Protein AF-A0A1G8Q445-F1 (afdb_monomer)

Structure (mmCIF, N/CA/C/O backbone):
data_AF-A0A1G8Q445-F1
#
_entry.id   AF-A0A1G8Q445-F1
#
loop_
_atom_site.group_PDB
_atom_site.id
_atom_site.type_symbol
_atom_site.label_atom_id
_atom_site.label_alt_id
_atom_site.label_comp_id
_atom_site.label_asym_id
_atom_site.label_entity_id
_atom_site.label_seq_id
_atom_site.pdbx_PDB_ins_code
_atom_site.Cartn_x
_atom_site.Cartn_y
_atom_site.Cartn_z
_atom_site.occupancy
_atom_site.B_iso_or_equiv
_atom_site.auth_seq_id
_atom_site.auth_comp_id
_atom_site.auth_asym_id
_atom_site.auth_atom_id
_atom_site.pdbx_PDB_model_num
ATOM 1 N N . MET A 1 1 ? 26.187 60.735 -49.836 1.00 37.56 1 MET A N 1
ATOM 2 C CA . MET A 1 1 ? 26.503 59.304 -49.640 1.00 37.56 1 MET A CA 1
ATOM 3 C C . MET A 1 1 ? 26.531 59.061 -48.147 1.00 37.56 1 MET A C 1
ATOM 5 O O . MET A 1 1 ? 27.412 59.590 -47.491 1.00 37.56 1 MET A O 1
ATOM 9 N N . ILE A 1 2 ? 25.513 58.395 -47.606 1.00 48.69 2 ILE A N 1
ATOM 10 C CA . ILE A 1 2 ? 25.396 58.079 -46.176 1.00 48.69 2 ILE A CA 1
ATOM 11 C C . ILE A 1 2 ? 25.431 56.551 -46.098 1.00 48.69 2 ILE A C 1
ATOM 13 O O . ILE A 1 2 ? 24.679 55.893 -46.815 1.00 48.69 2 ILE A O 1
ATOM 17 N N . ALA A 1 3 ? 26.391 56.015 -45.346 1.00 45.75 3 ALA A N 1
ATOM 18 C CA . ALA A 1 3 ? 26.740 54.598 -45.332 1.00 45.75 3 ALA A CA 1
ATOM 19 C C . ALA A 1 3 ? 25.650 53.734 -44.651 1.00 45.75 3 ALA A C 1
ATOM 21 O O . ALA A 1 3 ? 25.132 54.137 -43.611 1.00 45.75 3 ALA A O 1
ATOM 22 N N . PRO A 1 4 ? 25.319 52.545 -45.192 1.00 48.44 4 PRO A N 1
ATOM 23 C CA . PRO A 1 4 ? 24.301 51.636 -44.646 1.00 48.44 4 PRO A CA 1
ATOM 24 C C . PRO A 1 4 ? 24.786 50.707 -43.503 1.00 48.44 4 PRO A C 1
ATOM 26 O O . PRO A 1 4 ? 24.101 49.742 -43.180 1.00 48.44 4 PRO A O 1
ATOM 29 N N . GLU A 1 5 ? 25.946 50.958 -42.885 1.00 53.88 5 GLU A N 1
ATOM 30 C CA . GLU A 1 5 ? 26.627 50.006 -41.975 1.00 53.88 5 GLU A CA 1
ATOM 31 C C . GLU A 1 5 ? 26.266 50.153 -40.474 1.00 53.88 5 GLU A C 1
ATOM 33 O O . GLU A 1 5 ? 26.565 49.274 -39.674 1.00 53.88 5 GLU A O 1
ATOM 38 N N . GLU A 1 6 ? 25.586 51.226 -40.054 1.00 55.34 6 GLU A N 1
ATOM 39 C CA . GLU A 1 6 ? 25.350 51.509 -38.621 1.00 55.34 6 GLU A CA 1
ATOM 40 C C . GLU A 1 6 ? 24.096 50.842 -38.015 1.00 55.34 6 GLU A C 1
ATOM 42 O O . GLU A 1 6 ? 24.012 50.684 -36.795 1.00 55.34 6 GLU A O 1
ATOM 47 N N . SER A 1 7 ? 23.099 50.435 -38.816 1.00 56.91 7 SER A N 1
ATOM 48 C CA . SER A 1 7 ? 21.829 49.925 -38.257 1.00 56.91 7 SER A CA 1
ATOM 49 C C . SER A 1 7 ? 21.940 48.492 -37.730 1.00 56.91 7 SER A C 1
ATOM 51 O O . SER A 1 7 ? 21.378 48.174 -36.685 1.00 56.91 7 SER A O 1
ATOM 53 N N . GLY A 1 8 ? 22.721 47.638 -38.399 1.00 61.38 8 GLY A N 1
ATOM 54 C CA . GLY A 1 8 ? 22.829 46.218 -38.052 1.00 61.38 8 GLY A CA 1
ATOM 55 C C . GLY A 1 8 ? 23.525 45.958 -36.714 1.00 61.38 8 GLY A C 1
ATOM 56 O O . GLY A 1 8 ? 23.143 45.041 -35.992 1.00 61.38 8 GLY A O 1
ATOM 57 N N . ILE A 1 9 ? 24.506 46.788 -36.349 1.00 64.31 9 ILE A N 1
ATOM 58 C CA . ILE A 1 9 ? 25.271 46.647 -35.099 1.00 64.31 9 ILE A CA 1
ATOM 59 C C . ILE A 1 9 ? 24.425 47.084 -33.899 1.00 64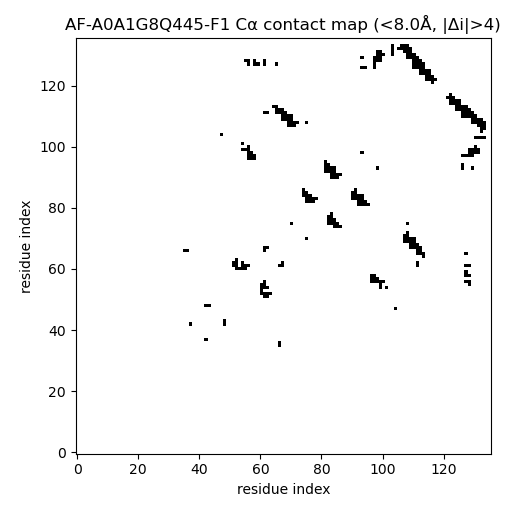.31 9 ILE A C 1
ATOM 61 O O . ILE A 1 9 ? 24.448 46.438 -32.850 1.00 64.31 9 ILE A O 1
ATOM 65 N N . ARG A 1 10 ? 23.635 48.151 -34.065 1.00 63.59 10 ARG A N 1
ATOM 66 C CA . ARG A 1 10 ? 22.753 48.682 -33.021 1.00 63.59 10 ARG A CA 1
ATOM 67 C C . ARG A 1 10 ? 21.593 47.731 -32.731 1.00 63.59 10 ARG A C 1
ATOM 69 O O . ARG A 1 10 ? 21.295 47.487 -31.565 1.00 63.59 10 ARG A O 1
ATOM 76 N N . ASP A 1 11 ? 21.019 47.128 -33.770 1.00 61.59 11 ASP A N 1
ATOM 77 C CA . ASP A 1 11 ? 19.970 46.117 -33.625 1.00 61.59 11 ASP A CA 1
ATOM 78 C C . ASP A 1 11 ? 20.524 44.831 -32.986 1.00 61.59 11 ASP A C 1
ATOM 80 O O . ASP A 1 11 ? 19.953 44.335 -32.015 1.00 61.59 11 ASP A O 1
ATOM 84 N N . TRP A 1 12 ? 21.698 44.351 -33.422 1.00 61.16 12 TRP A N 1
ATOM 85 C CA . TRP A 1 12 ? 22.430 43.243 -32.784 1.00 61.16 12 TRP A CA 1
ATOM 86 C C . TRP A 1 12 ? 22.682 43.489 -31.288 1.00 61.16 12 TRP A C 1
ATOM 88 O O . TRP A 1 12 ? 22.416 42.616 -30.461 1.00 61.16 12 TRP A O 1
ATOM 98 N N . MET A 1 13 ? 23.137 44.689 -30.919 1.00 60.72 13 MET A N 1
ATOM 99 C CA . MET A 1 13 ? 23.393 45.045 -29.523 1.00 60.72 13 MET A CA 1
ATOM 100 C C . MET A 1 13 ? 22.113 45.071 -28.681 1.00 60.72 13 MET A C 1
ATOM 102 O O . MET A 1 13 ? 22.148 44.646 -27.528 1.00 60.72 13 MET A O 1
ATOM 106 N N . ILE A 1 14 ? 20.982 45.514 -29.240 1.00 59.91 14 ILE A N 1
ATOM 107 C CA . ILE A 1 14 ? 19.683 45.515 -28.550 1.00 59.91 14 ILE A CA 1
ATOM 108 C C . ILE A 1 14 ? 19.176 44.081 -28.345 1.00 59.91 14 ILE A C 1
ATOM 110 O O . ILE A 1 14 ? 18.701 43.751 -27.254 1.00 59.91 14 ILE A O 1
ATOM 114 N N . PHE A 1 15 ? 19.330 43.202 -29.342 1.00 57.59 15 PHE A N 1
ATOM 115 C CA . PHE A 1 15 ? 18.978 41.786 -29.206 1.00 57.59 15 PHE A CA 1
ATOM 116 C C . PHE A 1 15 ? 19.831 41.084 -28.139 1.00 57.59 15 PHE A C 1
ATOM 118 O O . PHE A 1 15 ? 19.287 40.382 -27.286 1.00 57.59 15 PHE A O 1
ATOM 125 N N . VAL A 1 16 ? 21.145 41.326 -28.109 1.00 60.69 16 VAL A N 1
ATOM 126 C CA . VAL A 1 16 ? 22.047 40.739 -27.101 1.00 60.69 16 VAL A CA 1
ATOM 127 C C . VAL A 1 16 ? 21.762 41.291 -25.697 1.00 60.69 16 VAL A C 1
ATOM 129 O O . VAL A 1 16 ? 21.681 40.517 -24.742 1.00 60.69 16 VAL A O 1
ATOM 132 N N . ALA A 1 17 ? 21.535 42.601 -25.561 1.00 59.41 17 ALA A N 1
ATOM 133 C CA . ALA A 1 17 ? 21.242 43.243 -24.276 1.00 59.41 17 ALA A CA 1
ATOM 134 C C . ALA A 1 17 ? 19.875 42.850 -23.683 1.00 59.41 17 ALA A C 1
ATOM 136 O O . ALA A 1 17 ? 19.708 42.905 -22.466 1.00 59.41 17 ALA A O 1
ATOM 137 N N . SER A 1 18 ? 18.917 42.421 -24.513 1.00 57.53 18 SER A N 1
ATOM 138 C CA . SER A 1 18 ? 17.565 42.053 -24.062 1.00 57.53 18 SER A CA 1
ATOM 139 C C . SER A 1 18 ? 17.406 40.558 -23.757 1.00 57.53 18 SER A C 1
ATOM 141 O O . SER A 1 18 ? 16.599 40.188 -22.906 1.00 57.53 18 SER A O 1
ATOM 143 N N . ILE A 1 19 ? 18.184 39.684 -24.405 1.00 59.31 19 ILE A N 1
ATOM 144 C CA . ILE A 1 19 ? 18.111 38.226 -24.195 1.00 59.31 19 ILE A CA 1
ATOM 145 C C . ILE A 1 19 ? 18.922 37.793 -22.960 1.00 59.31 19 ILE A C 1
ATOM 147 O O . ILE A 1 19 ? 18.514 36.889 -22.230 1.00 59.31 19 ILE A O 1
ATOM 151 N N . LEU A 1 20 ? 20.040 38.466 -22.675 1.00 55.28 20 LEU A N 1
ATOM 152 C CA . LEU A 1 20 ? 20.949 38.115 -21.581 1.00 55.28 20 LEU A CA 1
ATOM 153 C C . LEU A 1 20 ? 20.335 38.204 -20.158 1.00 55.28 20 LEU A C 1
ATOM 155 O O . LEU A 1 20 ? 20.549 37.274 -19.377 1.00 55.28 20 LEU A O 1
ATOM 159 N N . PRO A 1 21 ? 19.543 39.233 -19.786 1.00 53.62 21 PRO A N 1
ATOM 160 C CA . PRO A 1 21 ? 18.918 39.281 -18.460 1.00 53.62 21 PRO A CA 1
ATOM 161 C C . PRO A 1 21 ? 17.749 38.293 -18.296 1.00 53.62 21 PRO A C 1
ATOM 163 O O . PRO A 1 21 ? 17.457 37.894 -17.170 1.00 53.62 21 PRO A O 1
ATOM 166 N N . LEU A 1 22 ? 17.110 37.842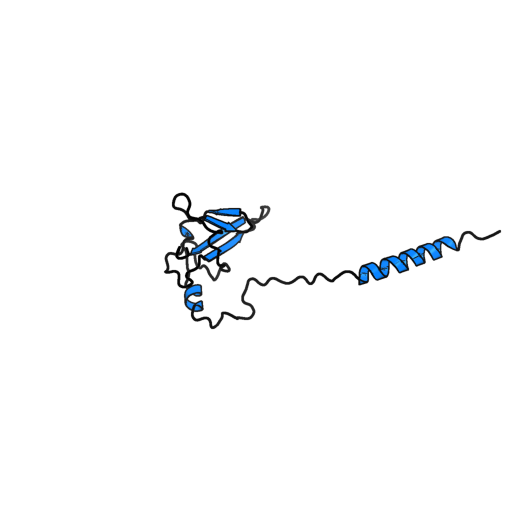 -19.385 1.00 56.84 22 LEU A N 1
ATOM 167 C CA . LEU A 1 22 ? 16.009 36.869 -19.318 1.00 56.84 22 LEU A CA 1
ATOM 168 C C . LEU A 1 22 ? 16.49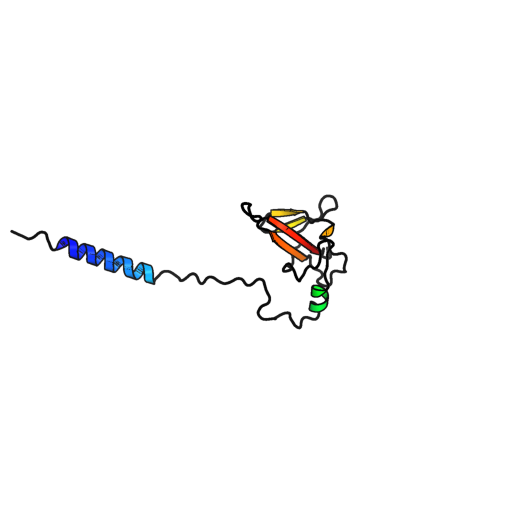2 35.461 -18.929 1.00 56.84 22 LEU A C 1
ATOM 170 O O . LEU A 1 22 ? 15.800 34.737 -18.215 1.00 56.84 22 LEU A O 1
ATOM 174 N N . VAL A 1 23 ? 17.699 35.083 -19.357 1.00 59.72 23 VAL A N 1
ATOM 175 C CA . VAL A 1 23 ? 18.318 33.797 -18.991 1.00 59.72 23 VAL A CA 1
ATOM 176 C C . VAL A 1 23 ? 18.754 33.796 -17.520 1.00 59.72 23 VAL A C 1
ATOM 178 O O . VAL A 1 23 ? 18.608 32.788 -16.834 1.00 59.72 23 VAL A O 1
ATOM 181 N N . LEU A 1 24 ? 19.221 34.940 -17.005 1.00 58.22 24 LEU A N 1
ATOM 182 C CA . LEU A 1 24 ? 19.670 35.094 -15.614 1.00 58.22 24 LEU A CA 1
ATOM 183 C C . LEU A 1 24 ? 18.516 35.172 -14.597 1.00 58.22 24 LEU A C 1
ATOM 185 O O . LEU A 1 24 ? 18.716 34.842 -13.432 1.00 58.22 24 LEU A O 1
ATOM 189 N N . ALA A 1 25 ? 17.314 35.570 -15.025 1.00 57.88 25 ALA A N 1
ATOM 190 C CA . ALA A 1 25 ? 16.113 35.639 -14.186 1.00 57.88 25 ALA A CA 1
ATOM 191 C C . ALA A 1 25 ? 15.265 34.351 -14.203 1.00 57.88 25 ALA A C 1
ATOM 193 O O . ALA A 1 25 ? 14.131 34.348 -13.721 1.00 57.88 25 ALA A O 1
ATOM 194 N N . SER A 1 26 ? 15.784 33.252 -14.759 1.00 60.44 26 SER A N 1
ATOM 195 C CA . SER A 1 26 ? 15.107 31.956 -14.701 1.00 60.44 26 SER A CA 1
ATOM 196 C C . SER A 1 26 ? 15.200 31.401 -13.274 1.00 60.44 26 SER A C 1
ATOM 198 O O . SER A 1 26 ? 16.315 31.153 -12.809 1.00 60.44 26 SER A O 1
ATOM 200 N N . PRO A 1 27 ? 14.081 31.189 -12.553 1.00 59.75 27 P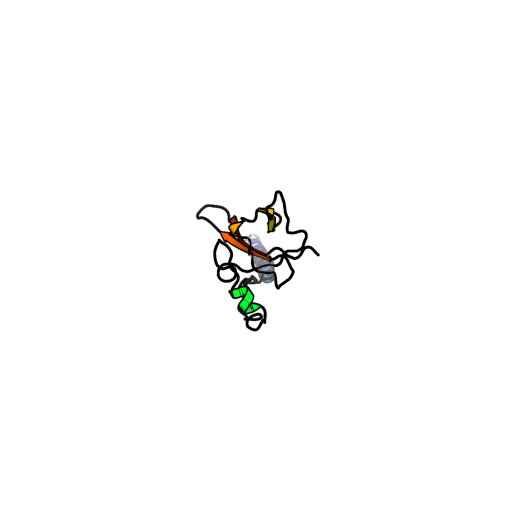RO A N 1
ATOM 201 C CA . PRO A 1 27 ? 14.130 30.536 -11.254 1.00 59.75 27 PRO A CA 1
ATOM 202 C C . PRO A 1 27 ? 14.720 29.142 -11.459 1.00 59.75 27 PRO A C 1
ATOM 204 O O . PRO A 1 27 ? 14.158 28.313 -12.176 1.00 59.75 27 PRO A O 1
ATOM 207 N N . THR A 1 28 ? 15.886 28.893 -10.866 1.00 64.81 28 THR A N 1
ATOM 208 C CA . THR A 1 28 ? 16.487 27.566 -10.819 1.00 64.81 28 THR A CA 1
ATOM 209 C C . THR A 1 28 ? 15.514 26.657 -10.082 1.00 64.81 28 THR A C 1
ATOM 211 O O . THR A 1 28 ? 15.412 26.691 -8.858 1.00 64.81 28 THR A O 1
ATOM 214 N N . LEU A 1 29 ? 14.751 25.863 -10.838 1.00 61.53 29 LEU A N 1
ATOM 215 C CA . LEU A 1 29 ? 13.955 24.770 -10.298 1.00 61.53 29 LEU A CA 1
ATOM 216 C C . LEU A 1 29 ? 14.938 23.804 -9.639 1.00 61.53 29 LEU A C 1
ATOM 218 O O . LEU A 1 29 ? 15.569 22.977 -10.298 1.00 61.53 29 LEU A O 1
ATOM 222 N N . THR A 1 30 ? 15.135 23.966 -8.334 1.00 60.84 30 THR A N 1
ATOM 223 C CA . THR A 1 30 ? 15.915 23.035 -7.536 1.00 60.84 30 THR A CA 1
ATOM 224 C C . THR A 1 30 ? 15.172 21.711 -7.574 1.00 60.84 30 THR A C 1
ATOM 226 O O . THR A 1 30 ? 14.088 21.564 -7.009 1.00 60.84 30 THR A O 1
ATOM 229 N N . LEU A 1 31 ? 15.736 20.749 -8.306 1.00 61.25 31 LEU A N 1
ATOM 230 C CA . LEU A 1 31 ? 15.240 19.384 -8.343 1.00 61.25 31 LEU A CA 1
ATOM 231 C C . LEU A 1 31 ? 15.348 18.819 -6.923 1.00 61.25 31 LEU A C 1
ATOM 233 O O . LEU A 1 31 ? 16.408 18.349 -6.508 1.00 61.25 31 LEU A O 1
ATOM 237 N N . HIS A 1 32 ? 14.264 18.912 -6.155 1.00 58.56 32 HIS A N 1
ATOM 238 C CA . HIS A 1 32 ? 14.166 18.240 -4.871 1.00 58.56 32 HIS A CA 1
ATOM 239 C C . HIS A 1 32 ? 14.244 16.741 -5.146 1.00 58.56 32 HIS A C 1
ATOM 241 O O . HIS A 1 32 ? 13.328 16.146 -5.713 1.00 58.56 32 HIS A O 1
ATOM 247 N N . LYS A 1 33 ? 15.364 16.123 -4.762 1.00 55.31 33 LYS A N 1
ATOM 248 C CA . LYS A 1 33 ? 15.457 14.669 -4.684 1.00 55.31 33 LYS A CA 1
ATOM 249 C C . LYS A 1 33 ? 14.478 14.214 -3.606 1.00 55.31 33 LYS A C 1
ATOM 251 O O . LYS A 1 33 ? 14.779 14.313 -2.421 1.00 55.31 33 LYS A O 1
ATOM 256 N N . ALA A 1 34 ? 13.308 13.732 -4.011 1.00 57.09 34 ALA A N 1
ATOM 257 C CA . ALA A 1 34 ? 12.435 12.984 -3.124 1.00 57.09 34 ALA A CA 1
ATOM 258 C C . ALA A 1 34 ? 13.132 11.652 -2.803 1.00 57.09 34 ALA A C 1
ATOM 260 O O . ALA A 1 34 ? 13.188 10.750 -3.638 1.00 57.09 34 ALA A O 1
ATOM 261 N N . ALA A 1 35 ? 13.748 11.554 -1.625 1.00 56.47 35 ALA A N 1
ATOM 262 C CA . ALA A 1 35 ? 14.289 10.299 -1.125 1.00 56.47 35 ALA A CA 1
ATOM 263 C C . ALA A 1 35 ? 13.155 9.532 -0.434 1.00 56.47 35 ALA A C 1
ATOM 265 O O . ALA A 1 35 ? 12.671 9.957 0.609 1.00 56.47 35 ALA A O 1
ATOM 266 N N . ALA A 1 36 ? 12.722 8.418 -1.025 1.00 58.94 36 ALA A N 1
ATOM 267 C CA . ALA A 1 36 ? 11.723 7.534 -0.414 1.00 58.94 36 ALA A CA 1
ATOM 268 C C . ALA A 1 36 ? 12.298 6.734 0.777 1.00 58.94 36 ALA A C 1
ATOM 270 O O . ALA A 1 36 ? 11.567 6.303 1.664 1.00 58.94 36 ALA A O 1
ATOM 271 N N . ARG A 1 37 ? 13.633 6.606 0.845 1.00 65.94 37 ARG A N 1
ATOM 272 C CA . ARG A 1 37 ? 14.345 5.967 1.957 1.00 65.94 37 ARG A CA 1
ATOM 273 C C . ARG A 1 37 ? 14.558 6.936 3.119 1.00 65.94 37 ARG A C 1
ATOM 275 O O . ARG A 1 37 ? 14.893 8.099 2.899 1.00 65.94 37 ARG A O 1
ATOM 282 N N . ASP A 1 38 ? 14.464 6.423 4.346 1.00 70.00 38 ASP A N 1
ATOM 283 C CA . ASP A 1 38 ? 14.818 7.140 5.581 1.00 70.00 38 ASP A CA 1
ATOM 284 C C . ASP A 1 38 ? 16.344 7.326 5.691 1.00 70.00 38 ASP A C 1
ATOM 286 O O . ASP A 1 38 ? 17.016 6.678 6.491 1.00 70.00 38 ASP A O 1
ATOM 290 N N . LEU A 1 39 ? 16.912 8.183 4.834 1.00 72.69 39 LEU A N 1
ATOM 291 C CA . LEU A 1 39 ? 18.354 8.460 4.785 1.00 72.69 39 LEU A CA 1
ATOM 292 C C . LEU A 1 39 ? 18.860 9.137 6.063 1.00 72.69 39 LEU A C 1
ATOM 294 O O . LEU A 1 39 ? 20.020 8.972 6.428 1.00 72.69 39 LEU A O 1
ATOM 298 N N . GLU A 1 40 ? 17.989 9.890 6.736 1.00 77.12 40 GLU A N 1
ATOM 299 C CA . GLU A 1 40 ? 18.299 10.560 8.001 1.00 77.12 40 GLU A CA 1
ATOM 300 C C . GLU A 1 40 ? 18.112 9.640 9.218 1.00 77.12 40 GLU A C 1
ATOM 302 O O . GLU A 1 40 ? 18.461 10.024 10.333 1.00 77.12 40 GLU A O 1
ATOM 307 N N . GLY A 1 41 ? 17.566 8.432 9.030 1.00 77.69 41 GLY A N 1
ATOM 308 C CA . GLY A 1 41 ? 17.330 7.468 10.105 1.00 77.69 41 GLY A CA 1
ATOM 309 C C . GLY A 1 41 ? 16.355 7.969 11.172 1.00 77.69 41 GLY A C 1
ATOM 310 O O . GLY A 1 41 ? 16.438 7.552 12.330 1.00 77.69 41 GLY A O 1
ATOM 311 N N . ARG A 1 42 ? 15.432 8.867 10.818 1.00 81.25 42 ARG A N 1
ATOM 312 C CA . ARG A 1 42 ? 14.498 9.506 11.756 1.00 81.25 42 ARG A CA 1
ATOM 313 C C . ARG A 1 42 ? 13.662 8.484 12.524 1.00 81.25 42 ARG A C 1
ATOM 315 O O . ARG A 1 42 ? 13.291 8.728 13.671 1.00 81.25 42 ARG A O 1
ATOM 322 N N . TYR A 1 43 ? 13.385 7.335 11.911 1.00 78.62 43 TYR A N 1
ATOM 323 C CA . TYR A 1 43 ? 12.588 6.265 12.506 1.00 78.62 43 TYR A CA 1
ATOM 324 C C . TYR A 1 43 ? 13.430 5.092 13.028 1.00 78.62 43 TYR A C 1
ATOM 326 O O . TYR A 1 43 ? 12.862 4.102 13.495 1.00 78.62 43 TYR A O 1
ATOM 334 N N . ALA A 1 44 ? 14.764 5.198 13.027 1.00 81.62 44 ALA A N 1
ATOM 335 C CA . ALA A 1 44 ? 15.667 4.130 13.463 1.00 81.62 44 ALA A CA 1
ATOM 336 C C . ALA A 1 44 ? 15.447 3.696 14.926 1.00 81.62 44 ALA A C 1
ATOM 338 O O . ALA A 1 44 ? 15.626 2.525 15.247 1.00 81.62 44 ALA A O 1
ATOM 339 N N . ASN A 1 45 ? 14.998 4.611 15.791 1.00 85.12 45 ASN A N 1
ATOM 340 C CA . ASN A 1 45 ? 14.726 4.344 17.210 1.00 85.12 45 ASN A CA 1
ATOM 341 C C . ASN A 1 45 ? 13.226 4.231 17.534 1.00 85.12 45 ASN A C 1
ATOM 343 O O . ASN A 1 45 ? 12.834 4.279 18.699 1.00 85.12 45 ASN A O 1
ATOM 347 N N . SER A 1 46 ? 12.364 4.111 16.518 1.00 87.06 46 SER A N 1
ATOM 348 C CA . SER A 1 46 ? 10.929 3.944 16.745 1.00 87.06 46 SER A CA 1
ATOM 349 C C . SER A 1 46 ? 10.645 2.606 17.444 1.00 87.06 46 SER A C 1
ATOM 351 O O . SER A 1 46 ? 11.085 1.566 16.949 1.00 87.06 46 SER A O 1
ATOM 353 N N . PRO A 1 47 ? 9.828 2.571 18.515 1.00 90.38 47 PRO A N 1
ATOM 354 C CA . PRO A 1 47 ? 9.410 1.318 19.154 1.00 90.38 47 PRO A CA 1
ATOM 355 C C . PRO A 1 47 ? 8.678 0.353 18.207 1.00 90.38 47 PRO A C 1
ATOM 357 O O . PRO A 1 47 ? 8.618 -0.850 18.461 1.00 90.38 47 PRO A O 1
ATOM 360 N N . LEU A 1 48 ? 8.104 0.872 17.116 1.00 89.06 48 LEU A N 1
ATOM 361 C CA . LEU A 1 48 ? 7.405 0.078 16.104 1.00 89.06 48 LEU A CA 1
ATOM 362 C C . LEU A 1 48 ? 8.331 -0.466 15.015 1.00 89.06 48 LEU A C 1
ATOM 364 O O . LEU A 1 48 ? 7.907 -1.339 14.259 1.00 89.06 48 LEU A O 1
ATOM 368 N N . LYS A 1 49 ? 9.580 0.006 14.927 1.00 88.00 49 LYS A N 1
ATOM 369 C CA . LYS A 1 49 ? 10.503 -0.396 13.863 1.00 88.00 49 LYS A CA 1
ATOM 370 C C . LYS A 1 49 ? 10.729 -1.916 13.799 1.00 88.00 49 LYS A C 1
ATOM 372 O O . LYS A 1 49 ? 10.534 -2.462 12.718 1.00 88.00 49 LYS A O 1
ATOM 377 N N . PRO A 1 50 ? 11.026 -2.631 14.905 1.00 90.56 50 PRO A N 1
ATOM 378 C CA . PRO A 1 50 ? 11.222 -4.083 14.846 1.00 90.56 50 PRO A CA 1
ATOM 379 C C . PRO A 1 50 ? 9.992 -4.837 14.328 1.00 90.56 50 PRO A C 1
ATOM 381 O O . PRO A 1 50 ? 10.111 -5.859 13.660 1.00 90.56 50 PRO A O 1
ATOM 384 N N . TRP A 1 51 ? 8.798 -4.319 14.619 1.00 91.00 51 TRP A N 1
ATOM 385 C CA . TRP A 1 51 ? 7.556 -4.894 14.123 1.00 91.00 51 TRP A CA 1
ATOM 386 C C . TRP A 1 51 ? 7.387 -4.645 12.623 1.00 91.00 51 TRP A C 1
ATOM 388 O O . TRP A 1 51 ? 7.140 -5.606 11.901 1.00 91.00 51 TRP A O 1
ATOM 398 N N . PHE A 1 52 ? 7.613 -3.420 12.136 1.00 90.81 52 PHE A N 1
ATOM 399 C CA . PHE A 1 52 ? 7.614 -3.126 10.696 1.00 90.81 52 PHE A CA 1
ATOM 400 C C . PHE A 1 52 ? 8.625 -3.988 9.929 1.00 90.81 52 PHE A C 1
ATOM 402 O O . PHE A 1 52 ? 8.284 -4.546 8.887 1.00 90.81 52 PHE A O 1
ATOM 409 N N . ASP A 1 53 ? 9.833 -4.151 10.473 1.00 89.81 53 ASP A N 1
ATOM 410 C CA . ASP A 1 53 ? 10.892 -4.976 9.881 1.00 89.81 53 ASP A CA 1
ATOM 411 C C . ASP A 1 53 ? 10.501 -6.468 9.813 1.00 89.81 53 ASP A C 1
ATOM 413 O O . ASP A 1 53 ? 10.966 -7.197 8.934 1.00 89.81 53 ASP A O 1
ATOM 417 N N . SER A 1 54 ? 9.628 -6.936 10.715 1.00 91.56 54 SER A N 1
ATOM 418 C CA . SER A 1 54 ? 9.125 -8.316 10.718 1.00 91.56 54 SER A CA 1
ATOM 419 C C . SER A 1 54 ? 7.956 -8.573 9.763 1.00 91.56 54 SER A C 1
ATOM 421 O O . SER A 1 54 ? 7.659 -9.738 9.498 1.00 91.56 54 SER A O 1
ATOM 423 N N . LEU A 1 55 ? 7.298 -7.528 9.240 1.00 93.50 55 LEU A N 1
ATOM 424 C CA . LEU A 1 55 ? 6.098 -7.689 8.417 1.00 93.50 55 LEU A CA 1
ATOM 425 C C . LEU A 1 55 ? 6.406 -8.420 7.109 1.00 93.50 55 LEU A C 1
ATOM 427 O O . LEU A 1 55 ? 7.319 -8.063 6.355 1.00 93.50 55 LEU A O 1
ATOM 431 N N . ARG A 1 56 ? 5.588 -9.435 6.825 1.00 94.44 56 ARG A N 1
ATOM 432 C CA . ARG A 1 56 ? 5.652 -10.252 5.614 1.00 94.44 56 ARG A CA 1
ATOM 433 C C . ARG A 1 56 ? 4.243 -10.545 5.113 1.00 94.44 56 ARG A C 1
ATOM 435 O O . ARG A 1 56 ? 3.329 -10.753 5.910 1.00 94.44 56 ARG A O 1
ATOM 442 N N . SER A 1 57 ? 4.095 -10.592 3.798 1.00 95.25 57 SER A N 1
ATOM 443 C CA . SER A 1 57 ? 2.932 -11.152 3.112 1.00 95.25 57 SER A CA 1
ATOM 444 C C . SER A 1 57 ? 3.307 -12.495 2.469 1.00 95.25 57 SER A C 1
ATOM 446 O O . SER A 1 57 ? 4.455 -12.945 2.555 1.00 95.25 57 SER A O 1
ATOM 448 N N . GLY A 1 58 ? 2.360 -13.139 1.784 1.00 95.38 58 GLY A N 1
ATOM 449 C CA . GLY A 1 58 ? 2.642 -14.294 0.923 1.00 95.38 58 GLY A CA 1
ATOM 450 C C . GLY A 1 58 ? 3.615 -13.973 -0.220 1.00 95.38 58 GLY A C 1
ATOM 451 O O . GLY A 1 58 ? 4.270 -14.872 -0.738 1.00 95.38 58 GLY A O 1
ATOM 452 N N . LYS A 1 59 ? 3.786 -12.685 -0.544 1.00 93.38 59 LYS A N 1
ATOM 453 C CA . LYS A 1 59 ? 4.721 -12.171 -1.556 1.00 93.38 59 LYS A CA 1
ATOM 454 C C . LYS A 1 59 ? 6.108 -11.832 -0.983 1.00 93.38 59 LYS A C 1
ATOM 456 O O . LYS A 1 59 ? 6.962 -11.324 -1.710 1.00 93.38 59 LYS A O 1
ATOM 461 N N . GLY A 1 60 ? 6.350 -12.093 0.306 1.00 92.81 60 GLY A N 1
ATOM 462 C CA . GLY A 1 60 ? 7.638 -11.884 0.976 1.00 92.81 60 GLY A CA 1
ATOM 463 C C . GLY A 1 60 ? 7.658 -10.705 1.964 1.00 92.81 60 GLY A C 1
ATOM 464 O O . GLY A 1 60 ? 6.606 -10.245 2.407 1.00 92.81 60 GLY A O 1
ATOM 465 N N . PRO A 1 61 ? 8.852 -10.246 2.386 1.00 93.06 61 PRO A N 1
ATOM 466 C CA . PRO A 1 61 ? 8.984 -9.117 3.309 1.00 93.06 61 PRO A CA 1
ATOM 467 C C . PRO A 1 61 ? 8.496 -7.785 2.729 1.00 93.06 61 PRO A C 1
ATOM 469 O O . PRO A 1 61 ? 8.702 -7.482 1.557 1.00 93.06 61 PRO A O 1
ATOM 472 N N . CYS A 1 62 ? 7.848 -6.984 3.581 1.00 91.25 62 CYS A N 1
ATOM 473 C CA . CYS A 1 62 ? 7.204 -5.732 3.177 1.00 91.25 62 CYS A CA 1
ATOM 474 C C . CYS A 1 62 ? 8.177 -4.550 3.180 1.00 91.25 62 CYS A C 1
ATOM 476 O O . CYS A 1 62 ? 8.294 -3.840 2.188 1.00 91.25 62 CYS A O 1
ATOM 478 N N . CYS A 1 63 ? 8.895 -4.358 4.291 1.00 80.50 63 CYS A N 1
ATOM 479 C CA . CYS A 1 63 ? 9.715 -3.166 4.525 1.00 80.50 63 CYS A CA 1
ATOM 480 C C . CYS A 1 63 ? 11.091 -3.198 3.827 1.00 80.50 63 CYS A C 1
ATOM 482 O O . CYS A 1 63 ? 11.720 -2.154 3.672 1.00 80.50 63 CYS A O 1
ATOM 484 N N . SER A 1 64 ? 11.586 -4.371 3.412 1.00 71.44 64 SER A N 1
ATOM 485 C CA . SER A 1 64 ? 12.865 -4.476 2.688 1.00 71.44 64 SER A CA 1
ATOM 486 C C . SER A 1 64 ? 12.742 -4.043 1.226 1.00 71.44 64 SER A C 1
ATOM 488 O O . SER A 1 64 ? 13.653 -3.422 0.675 1.00 71.44 64 SER A O 1
ATOM 490 N N . ASP A 1 65 ? 11.595 -4.339 0.615 1.00 63.38 65 ASP A N 1
ATOM 491 C CA . ASP A 1 65 ? 11.420 -4.282 -0.837 1.00 63.38 65 ASP A CA 1
ATOM 492 C C . ASP A 1 65 ? 10.590 -3.071 -1.277 1.00 63.38 65 ASP A C 1
ATOM 494 O O . ASP A 1 65 ? 10.743 -2.603 -2.404 1.00 63.38 65 ASP A O 1
ATOM 498 N N . ALA A 1 66 ? 9.742 -2.541 -0.391 1.00 75.56 66 ALA A N 1
ATOM 499 C CA . ALA A 1 66 ? 8.857 -1.415 -0.660 1.00 75.56 66 ALA A CA 1
ATOM 500 C C . ALA A 1 66 ? 8.747 -0.490 0.557 1.00 75.56 66 ALA A C 1
ATOM 502 O O . ALA A 1 66 ? 8.857 -0.931 1.703 1.00 75.56 66 ALA A O 1
ATOM 503 N N . ASP A 1 67 ? 8.484 0.791 0.309 1.00 83.31 67 ASP A N 1
ATOM 504 C CA . ASP A 1 67 ? 8.199 1.755 1.369 1.00 83.31 67 ASP A CA 1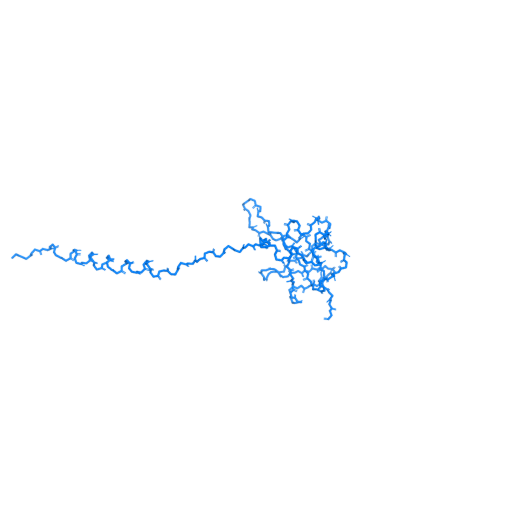
ATOM 505 C C . ASP A 1 67 ? 6.688 1.752 1.665 1.00 83.31 67 ASP A C 1
ATOM 507 O O . ASP A 1 67 ? 5.849 1.754 0.761 1.00 83.31 67 ASP A O 1
ATOM 511 N N . GLY A 1 68 ? 6.333 1.696 2.949 1.00 88.88 68 GLY A N 1
ATOM 512 C CA . GLY A 1 68 ? 4.942 1.630 3.395 1.00 88.88 68 GLY A CA 1
ATOM 513 C C . GLY A 1 68 ? 4.312 3.010 3.517 1.00 88.88 68 GLY A C 1
ATOM 514 O O . GLY A 1 68 ? 4.897 3.909 4.115 1.00 88.88 68 GLY A O 1
ATOM 515 N N . THR A 1 69 ? 3.090 3.164 3.018 1.00 90.12 69 THR A N 1
ATOM 516 C CA . THR A 1 69 ? 2.310 4.404 3.100 1.00 90.12 69 THR A CA 1
ATOM 517 C C . THR A 1 69 ? 0.979 4.149 3.793 1.00 90.12 69 THR A C 1
ATOM 519 O O . THR A 1 69 ? 0.346 3.117 3.578 1.00 90.12 69 THR A O 1
ATOM 522 N N . ALA A 1 70 ? 0.552 5.089 4.633 1.00 92.38 70 ALA A N 1
ATOM 523 C CA . ALA A 1 70 ? -0.777 5.053 5.229 1.00 92.38 70 ALA A CA 1
ATOM 524 C C . ALA A 1 70 ? -1.820 5.616 4.268 1.00 92.38 70 ALA A C 1
ATOM 526 O O . ALA A 1 70 ? -1.596 6.665 3.667 1.00 92.38 70 ALA A O 1
ATOM 527 N N . LEU A 1 71 ? -2.961 4.944 4.173 1.00 93.44 71 LEU A N 1
ATOM 528 C CA . LEU A 1 71 ? -4.095 5.377 3.368 1.00 93.44 71 LEU A CA 1
ATOM 529 C C . LEU A 1 71 ? -5.108 6.131 4.231 1.00 93.44 71 LEU A C 1
ATOM 531 O O . LEU A 1 71 ? -5.288 5.810 5.408 1.00 93.44 71 LEU A O 1
ATOM 535 N N . ALA A 1 72 ? -5.773 7.121 3.637 1.00 91.94 72 ALA A N 1
ATOM 536 C CA . ALA A 1 72 ? -6.992 7.683 4.205 1.00 91.94 72 ALA A CA 1
ATOM 537 C C . ALA A 1 72 ? -8.156 6.704 3.999 1.00 91.94 72 ALA A C 1
ATOM 539 O O . ALA A 1 72 ? -8.129 5.901 3.067 1.00 91.94 72 ALA A O 1
ATOM 540 N N . ASP A 1 73 ? -9.208 6.804 4.811 1.00 90.12 73 ASP A N 1
ATOM 541 C CA . ASP A 1 73 ? -10.344 5.869 4.753 1.00 90.12 73 ASP A CA 1
ATOM 542 C C . ASP A 1 73 ? -11.062 5.856 3.396 1.00 90.12 73 ASP A C 1
ATOM 544 O O . ASP A 1 73 ? -11.632 4.847 3.003 1.00 90.12 73 ASP A O 1
ATOM 548 N N . VAL A 1 74 ? -10.976 6.955 2.639 1.00 92.12 74 VAL A N 1
ATOM 549 C CA . VAL A 1 74 ? -11.539 7.079 1.282 1.00 92.12 74 VAL A CA 1
ATOM 550 C C . VAL A 1 74 ? -10.659 6.475 0.180 1.00 92.12 7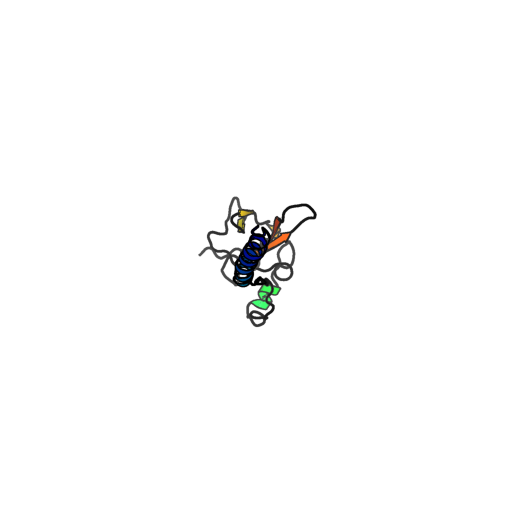4 VAL A C 1
ATOM 552 O O . VAL A 1 74 ? -11.099 6.369 -0.964 1.00 92.12 74 VAL A O 1
ATOM 555 N N . ASP A 1 75 ? -9.412 6.124 0.497 1.00 95.25 75 ASP A N 1
ATOM 556 C CA . ASP A 1 75 ? -8.424 5.586 -0.446 1.00 95.25 75 ASP A CA 1
ATOM 557 C C . ASP A 1 75 ? -8.296 4.060 -0.357 1.00 95.25 75 ASP A C 1
ATOM 559 O O . ASP A 1 75 ? -7.388 3.465 -0.934 1.00 95.25 75 ASP A O 1
ATOM 563 N N . TRP A 1 76 ? -9.209 3.403 0.350 1.00 95.25 76 TRP A N 1
ATOM 564 C CA . TRP A 1 76 ? -9.371 1.955 0.355 1.00 95.25 76 TRP A CA 1
ATOM 565 C C . TRP A 1 76 ? -10.845 1.610 0.635 1.00 95.25 76 TRP A C 1
ATOM 567 O O . TRP A 1 76 ? -11.689 2.494 0.655 1.00 95.25 76 TRP A O 1
ATOM 577 N N . GLU A 1 77 ? -11.187 0.333 0.778 1.00 95.06 77 GLU A N 1
ATOM 578 C CA . GLU A 1 77 ? -12.033 -0.351 -0.189 1.00 95.06 77 GLU A CA 1
ATOM 579 C C . GLU A 1 77 ? -12.139 -1.844 0.126 1.00 95.06 77 GLU A C 1
ATOM 581 O O . GLU A 1 77 ? -11.151 -2.536 -0.078 1.00 95.06 77 GLU A O 1
ATOM 586 N N . THR A 1 78 ? -13.297 -2.370 0.547 1.00 94.81 78 THR A N 1
ATOM 587 C CA . THR A 1 78 ? -13.621 -3.798 0.373 1.00 94.81 78 THR A CA 1
ATOM 588 C C . THR A 1 78 ? -14.708 -3.946 -0.688 1.00 94.81 78 THR A C 1
ATOM 590 O O . THR A 1 78 ? -15.802 -3.407 -0.532 1.00 94.81 78 THR A O 1
ATOM 593 N N . LYS A 1 79 ? -14.431 -4.691 -1.760 1.00 93.12 79 LYS A N 1
ATOM 594 C CA . LYS A 1 79 ? -15.367 -4.937 -2.860 1.00 93.12 79 LYS A CA 1
ATOM 595 C C . LYS A 1 79 ? -15.329 -6.407 -3.264 1.00 93.12 79 LYS A C 1
ATOM 597 O O . LYS A 1 79 ? -14.288 -6.931 -3.631 1.00 93.12 79 LYS A O 1
ATOM 602 N N . GLY A 1 80 ? -16.480 -7.079 -3.199 1.00 89.88 80 GLY A N 1
ATOM 603 C CA . GLY A 1 80 ? -16.588 -8.486 -3.606 1.00 89.88 80 GLY A CA 1
ATOM 604 C C . GLY A 1 80 ? -15.752 -9.456 -2.762 1.00 89.88 80 GLY A C 1
ATOM 605 O O . GLY A 1 80 ? -15.344 -10.486 -3.275 1.00 89.88 80 GLY A O 1
ATOM 606 N N . GLY A 1 81 ? -15.478 -9.125 -1.495 1.00 91.19 81 GLY A N 1
ATOM 607 C CA . GLY A 1 81 ? -14.652 -9.947 -0.599 1.00 91.19 81 GLY A CA 1
ATOM 608 C C . GLY A 1 81 ? -13.147 -9.682 -0.688 1.00 91.19 81 GLY A C 1
ATOM 609 O O . GLY A 1 81 ? -12.403 -10.224 0.121 1.00 91.19 81 GLY A O 1
ATOM 610 N N . HIS A 1 82 ? -12.715 -8.812 -1.602 1.00 94.06 82 HIS A N 1
A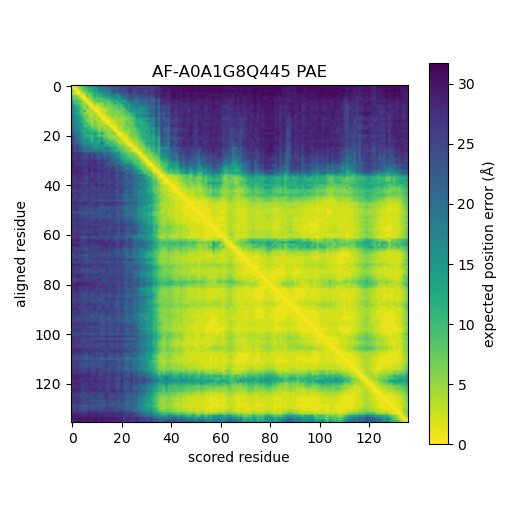TOM 611 C CA . HIS A 1 82 ? -11.317 -8.424 -1.771 1.00 94.06 82 HIS A CA 1
ATOM 612 C C . HIS A 1 82 ? -11.110 -6.956 -1.407 1.00 94.06 82 HIS A C 1
ATOM 614 O O . HIS A 1 82 ? -12.047 -6.150 -1.450 1.00 94.06 82 HIS A O 1
ATOM 620 N N . TYR A 1 83 ? -9.877 -6.598 -1.057 1.00 96.25 83 TYR A N 1
ATOM 621 C CA . TYR A 1 83 ? -9.521 -5.204 -0.831 1.00 96.25 83 TYR A CA 1
ATOM 622 C C . TYR A 1 83 ? -9.158 -4.518 -2.146 1.00 96.25 83 TYR A C 1
ATOM 624 O O . TYR A 1 83 ? -8.573 -5.128 -3.038 1.00 96.25 83 TYR A O 1
ATOM 632 N N . ARG A 1 84 ? -9.452 -3.224 -2.247 1.00 96.50 84 ARG A N 1
ATOM 633 C CA . ARG A 1 84 ? -8.892 -2.349 -3.276 1.00 96.50 84 ARG A CA 1
ATOM 634 C C . ARG A 1 84 ? -8.375 -1.068 -2.647 1.00 96.50 84 ARG A C 1
ATOM 636 O O . ARG A 1 84 ? -8.934 -0.582 -1.666 1.00 96.50 84 ARG A O 1
ATOM 643 N N . VAL A 1 85 ? -7.323 -0.519 -3.231 1.00 96.81 85 VAL A N 1
ATOM 644 C CA . VAL A 1 85 ? -6.658 0.702 -2.768 1.00 96.81 85 VAL A CA 1
ATOM 645 C C . VAL A 1 85 ? -6.597 1.719 -3.892 1.00 96.81 85 VAL A C 1
ATOM 647 O O . VAL A 1 85 ? -6.483 1.354 -5.061 1.00 96.81 85 VAL A O 1
ATOM 650 N N . ARG A 1 86 ? -6.678 3.002 -3.553 1.00 96.06 86 ARG A N 1
ATOM 651 C CA . ARG A 1 86 ? -6.561 4.101 -4.503 1.00 96.06 86 ARG A CA 1
ATOM 652 C C . ARG A 1 86 ? -5.151 4.671 -4.445 1.00 96.06 86 ARG A C 1
ATOM 654 O O . ARG A 1 86 ? -4.754 5.258 -3.445 1.00 96.06 86 ARG A O 1
ATOM 661 N N . ILE A 1 87 ? -4.398 4.502 -5.525 1.00 93.62 87 ILE A N 1
ATOM 662 C CA . ILE A 1 87 ? -3.028 5.006 -5.670 1.00 93.62 87 ILE A CA 1
ATOM 663 C C . ILE A 1 87 ? -2.978 5.797 -6.971 1.00 93.62 87 ILE A C 1
ATOM 665 O O . ILE A 1 87 ? -3.472 5.331 -7.997 1.00 93.62 87 ILE A O 1
ATOM 669 N N . GLU A 1 88 ? -2.441 7.018 -6.914 1.00 91.00 88 GLU A N 1
ATOM 670 C CA . GLU A 1 88 ? -2.358 7.927 -8.072 1.00 91.00 88 GLU A CA 1
ATOM 671 C C . GLU A 1 88 ? -3.725 8.177 -8.743 1.00 91.00 88 GLU A C 1
ATOM 673 O O . GLU A 1 88 ? -3.849 8.307 -9.957 1.00 91.00 88 GLU A O 1
ATOM 678 N N . GLY A 1 89 ? -4.788 8.230 -7.932 1.00 92.00 89 GLY A N 1
ATOM 679 C CA . GLY A 1 89 ? -6.159 8.460 -8.400 1.00 92.00 89 GLY A CA 1
ATOM 680 C C 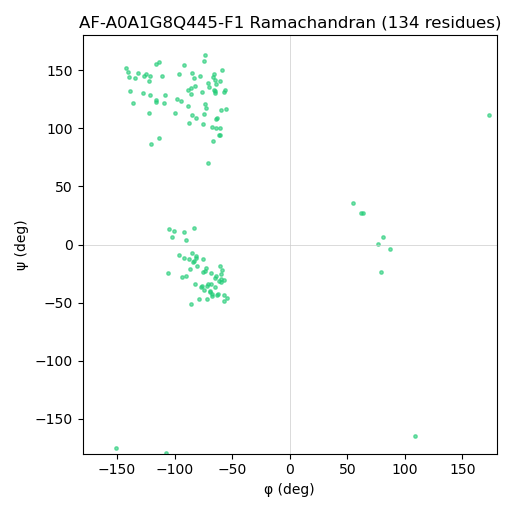. GLY A 1 89 ? -6.826 7.248 -9.060 1.00 92.00 89 GLY A C 1
ATOM 681 O O . GLY A 1 89 ? -7.988 7.343 -9.452 1.00 92.00 89 GLY A O 1
ATOM 682 N N . GLN A 1 90 ? -6.139 6.107 -9.147 1.00 93.88 90 GLN A N 1
ATOM 683 C CA . GLN A 1 90 ? -6.653 4.872 -9.737 1.00 93.88 90 GLN A CA 1
ATOM 684 C C . GLN A 1 90 ? -6.879 3.798 -8.675 1.00 93.88 90 GLN A C 1
ATOM 686 O O . GLN A 1 90 ? -6.132 3.706 -7.704 1.00 93.88 90 GLN A O 1
ATOM 691 N N . TRP A 1 91 ? -7.919 2.985 -8.862 1.00 95.25 91 TRP A N 1
ATOM 692 C CA . TRP A 1 91 ? -8.213 1.846 -7.994 1.00 95.25 91 TRP A CA 1
ATOM 693 C C . TRP A 1 91 ? -7.436 0.611 -8.445 1.00 95.25 91 TRP A C 1
ATOM 695 O O . TRP A 1 91 ? -7.508 0.229 -9.611 1.00 95.25 91 TRP A O 1
ATOM 705 N N . TRP A 1 92 ? -6.755 -0.025 -7.498 1.00 95.19 92 TRP A N 1
ATOM 706 C CA . TRP A 1 92 ? -5.981 -1.245 -7.682 1.00 95.19 92 TRP A CA 1
ATOM 707 C C . TRP A 1 92 ? -6.518 -2.326 -6.755 1.00 95.19 92 TRP A C 1
ATOM 709 O O . TRP A 1 92 ? -6.649 -2.093 -5.551 1.00 95.19 92 TRP A O 1
ATOM 719 N N . ASP A 1 93 ? -6.816 -3.500 -7.305 1.00 95.94 93 ASP A N 1
ATOM 720 C CA . ASP A 1 93 ? -7.184 -4.659 -6.499 1.00 95.94 93 ASP A CA 1
ATOM 721 C C . ASP A 1 93 ? -5.959 -5.162 -5.731 1.00 95.94 93 ASP A C 1
ATOM 723 O O . ASP A 1 93 ? -4.848 -5.248 -6.263 1.00 95.94 93 ASP A O 1
ATOM 727 N N . VAL A 1 94 ? -6.162 -5.474 -4.457 1.00 97.19 94 VAL A N 1
ATOM 728 C CA . VAL A 1 94 ? -5.142 -6.040 -3.582 1.00 97.19 94 VAL A CA 1
ATOM 729 C C . VAL A 1 94 ? -5.189 -7.559 -3.734 1.00 97.19 94 VAL A C 1
ATOM 731 O O . VAL A 1 94 ? -6.213 -8.162 -3.414 1.00 97.19 94 VAL A O 1
ATOM 734 N N . PRO A 1 95 ? -4.096 -8.199 -4.178 1.00 96.50 95 PRO A N 1
ATOM 735 C CA . PRO A 1 95 ? -4.009 -9.652 -4.197 1.00 96.50 95 PRO A CA 1
ATOM 736 C C . PRO A 1 95 ? -4.157 -10.241 -2.788 1.00 96.50 95 PRO A C 1
ATOM 738 O O . PRO A 1 95 ? -3.593 -9.709 -1.831 1.00 96.50 95 PRO A O 1
ATOM 741 N N . ASP A 1 96 ? -4.857 -11.367 -2.654 1.00 96.19 96 ASP A N 1
ATOM 742 C CA . ASP A 1 96 ? -5.098 -11.995 -1.345 1.00 96.19 96 ASP A CA 1
ATOM 743 C C . ASP A 1 96 ? -3.795 -12.410 -0.638 1.00 96.19 96 ASP A C 1
ATOM 745 O O . ASP A 1 96 ? -3.692 -12.360 0.589 1.00 96.19 96 ASP A O 1
ATOM 749 N N . ASP A 1 97 ? -2.768 -12.778 -1.407 1.00 96.56 97 ASP A N 1
ATOM 750 C CA . ASP A 1 97 ? -1.436 -13.113 -0.903 1.00 96.56 97 ASP A CA 1
ATOM 751 C C . ASP A 1 97 ? -0.615 -11.881 -0.486 1.00 96.56 97 ASP A C 1
ATOM 753 O O . ASP A 1 97 ? 0.385 -12.029 0.216 1.00 96.56 97 ASP A O 1
ATOM 757 N N . ALA A 1 98 ? -1.041 -10.666 -0.841 1.00 97.00 98 ALA A N 1
ATOM 758 C CA . ALA A 1 98 ? -0.453 -9.418 -0.360 1.00 97.00 98 ALA A CA 1
ATOM 759 C C . ALA A 1 98 ? -1.016 -8.986 1.007 1.00 97.00 98 ALA A C 1
ATOM 761 O O . ALA A 1 98 ? -0.420 -8.133 1.669 1.00 97.00 98 ALA A O 1
ATOM 762 N N . VAL A 1 99 ? -2.139 -9.555 1.457 1.00 96.69 99 VAL A N 1
ATOM 763 C CA . VAL A 1 99 ? -2.771 -9.172 2.726 1.00 96.69 99 VAL A CA 1
ATOM 764 C C . VAL A 1 99 ? -1.963 -9.708 3.911 1.00 96.69 99 VAL A C 1
ATOM 766 O O . VAL A 1 99 ? -1.764 -10.914 4.076 1.00 96.69 99 VAL A O 1
ATOM 769 N N . ILE A 1 100 ? -1.506 -8.799 4.769 1.00 95.38 100 ILE A N 1
ATOM 770 C CA . ILE A 1 100 ? -0.819 -9.123 6.016 1.00 95.38 100 ILE A CA 1
ATOM 771 C C . ILE A 1 100 ? -1.853 -9.584 7.048 1.00 95.38 100 ILE A C 1
ATOM 773 O O . ILE A 1 100 ? -2.855 -8.912 7.283 1.00 95.38 100 ILE A O 1
ATOM 777 N N . LYS A 1 101 ? -1.578 -10.721 7.693 1.00 92.50 101 LYS A N 1
ATOM 778 C CA . LYS A 1 101 ? -2.456 -11.339 8.705 1.00 92.50 101 LYS A CA 1
ATOM 779 C C . LYS A 1 101 ? -2.082 -10.982 10.147 1.00 92.50 101 LYS A C 1
ATOM 781 O O . LYS A 1 101 ? -2.824 -11.305 11.068 1.00 92.50 101 LYS A O 1
ATOM 786 N N . GLU A 1 102 ? -0.933 -10.340 10.337 1.00 91.94 102 GLU A N 1
ATOM 787 C CA . GLU A 1 102 ? -0.483 -9.848 11.639 1.00 91.94 102 GLU A CA 1
ATOM 788 C C . GLU A 1 102 ? -1.399 -8.729 12.165 1.00 91.94 102 GLU A C 1
ATOM 790 O O . GLU A 1 102 ? -1.885 -7.916 11.372 1.00 91.94 102 GLU A O 1
ATOM 795 N N . PRO A 1 103 ? -1.593 -8.618 13.492 1.00 92.44 103 PRO A N 1
ATOM 796 C CA . PRO A 1 103 ? -2.361 -7.527 14.080 1.00 92.44 103 PRO A CA 1
ATOM 797 C C . PRO A 1 103 ? -1.808 -6.147 13.698 1.00 92.44 103 PRO A C 1
ATOM 799 O O . PRO A 1 103 ? -0.611 -5.873 13.846 1.00 92.44 103 PRO A O 1
ATOM 802 N N . ASN A 1 104 ? -2.689 -5.245 13.259 1.00 92.94 104 ASN A N 1
ATOM 803 C CA . ASN A 1 104 ? -2.309 -3.885 12.890 1.00 92.94 104 ASN A CA 1
ATOM 804 C C . ASN A 1 104 ? -2.032 -3.024 14.135 1.00 92.94 104 ASN A C 1
ATOM 806 O O . ASN A 1 104 ? -2.951 -2.544 14.796 1.00 92.94 104 ASN A O 1
ATOM 810 N N . ARG A 1 105 ? -0.748 -2.789 14.435 1.00 92.38 105 ARG A N 1
ATOM 811 C CA . ARG A 1 105 ? -0.301 -1.964 15.576 1.00 92.38 105 ARG A CA 1
ATOM 812 C C . ARG A 1 105 ? -0.319 -0.457 15.304 1.00 92.38 105 ARG A C 1
ATOM 814 O O . ARG A 1 105 ? -0.115 0.322 16.230 1.00 92.38 105 ARG A O 1
ATOM 821 N N . VAL A 1 106 ? -0.524 -0.052 14.052 1.00 89.62 106 VAL A N 1
ATOM 822 C CA . VAL A 1 106 ? -0.609 1.356 13.628 1.00 89.62 106 VAL A CA 1
ATOM 823 C C . VAL A 1 106 ? -2.053 1.853 13.703 1.00 89.62 106 VAL A C 1
ATOM 825 O O . VAL A 1 106 ? -2.283 3.050 13.849 1.00 89.62 106 VAL A O 1
ATOM 828 N N . GLY A 1 107 ? -3.025 0.946 13.576 1.00 90.19 107 GLY A N 1
ATOM 829 C CA . GLY A 1 107 ? -4.462 1.234 13.581 1.00 90.19 107 GLY A CA 1
ATOM 830 C C . GLY A 1 107 ? -5.001 1.772 12.252 1.00 90.19 107 GLY A C 1
ATOM 831 O O . GLY A 1 107 ? -6.176 1.589 11.958 1.00 90.19 107 GLY A O 1
ATOM 832 N N . ARG A 1 108 ? -4.145 2.369 11.414 1.00 92.25 108 ARG A N 1
ATOM 833 C CA . ARG A 1 108 ? -4.500 2.863 10.072 1.00 92.25 108 ARG A CA 1
ATOM 834 C C . ARG A 1 108 ? -4.262 1.814 8.996 1.00 92.25 108 ARG A C 1
ATOM 836 O O . ARG A 1 108 ? -3.358 0.989 9.134 1.00 92.25 108 ARG A O 1
ATOM 843 N N . THR A 1 109 ? -4.991 1.913 7.891 1.00 95.19 109 THR A N 1
ATOM 844 C CA . THR A 1 109 ? -4.719 1.110 6.695 1.00 95.19 109 THR A CA 1
ATOM 845 C C . THR A 1 109 ? -3.374 1.490 6.091 1.00 95.19 109 THR A C 1
ATOM 847 O O . THR A 1 109 ? -3.072 2.672 5.923 1.00 95.19 109 THR A O 1
ATOM 850 N N . MET A 1 110 ? -2.564 0.489 5.761 1.00 95.06 110 MET A N 1
ATOM 851 C CA . MET A 1 110 ? -1.233 0.670 5.188 1.00 95.06 110 MET A CA 1
ATOM 852 C C . MET A 1 110 ? -1.091 -0.129 3.893 1.00 95.06 110 MET A C 1
ATOM 854 O O . MET A 1 110 ? -1.597 -1.248 3.781 1.00 95.06 110 MET A O 1
ATOM 858 N N . VAL A 1 111 ? -0.347 0.417 2.936 1.00 96.00 111 VAL A N 1
ATOM 859 C CA . VAL A 1 111 ? -0.029 -0.231 1.661 1.00 96.00 111 VAL A CA 1
ATOM 860 C C . VAL A 1 111 ? 1.456 -0.089 1.333 1.00 96.00 111 VAL A C 1
ATOM 862 O O . VAL A 1 111 ? 2.065 0.942 1.608 1.00 96.00 111 VAL A O 1
ATOM 865 N N . TRP A 1 112 ? 2.030 -1.127 0.730 1.00 95.56 112 TRP A N 1
ATOM 866 C CA . TRP A 1 112 ? 3.409 -1.175 0.243 1.00 95.56 112 TRP A CA 1
ATOM 867 C C . TRP A 1 112 ? 3.399 -1.435 -1.270 1.00 95.56 112 TRP A C 1
ATOM 869 O O . TRP A 1 112 ? 3.424 -2.599 -1.689 1.00 95.56 112 TRP A O 1
ATOM 879 N N . PRO A 1 113 ? 3.291 -0.386 -2.103 1.00 94.00 113 PRO A N 1
ATOM 880 C CA . PRO A 1 113 ? 3.327 -0.529 -3.550 1.00 94.00 113 PRO A CA 1
ATOM 881 C C . PRO A 1 113 ? 4.761 -0.711 -4.058 1.00 94.00 113 PRO A C 1
ATOM 883 O O . PRO A 1 113 ? 5.705 -0.098 -3.561 1.00 94.00 113 PRO A O 1
ATOM 886 N N . VAL A 1 114 ? 4.915 -1.523 -5.100 1.00 91.19 114 VAL A N 1
ATOM 887 C CA . VAL A 1 114 ? 6.143 -1.647 -5.887 1.00 91.19 114 VAL A CA 1
ATOM 888 C C . VAL A 1 114 ? 5.846 -1.178 -7.302 1.00 91.19 114 VAL A C 1
ATOM 890 O O . VAL A 1 114 ? 4.957 -1.701 -7.972 1.00 91.19 114 VAL A O 1
ATOM 893 N N . TYR A 1 115 ? 6.616 -0.203 -7.767 1.00 89.06 115 TYR A N 1
ATOM 894 C CA . TYR A 1 115 ? 6.531 0.307 -9.129 1.00 89.06 115 TYR A CA 1
ATOM 895 C C . TYR A 1 115 ? 7.425 -0.533 -10.035 1.00 89.06 115 TYR A C 1
ATOM 897 O O . TYR A 1 115 ? 8.652 -0.432 -10.003 1.00 89.06 115 TYR A O 1
ATOM 905 N N . VAL A 1 116 ? 6.804 -1.392 -10.833 1.00 87.12 116 VAL A N 1
ATOM 906 C CA . VAL A 1 116 ? 7.488 -2.288 -11.762 1.00 87.12 116 VAL A CA 1
ATOM 907 C C . VAL A 1 116 ? 7.465 -1.653 -13.146 1.00 87.12 116 VAL A C 1
ATOM 909 O O . VAL A 1 116 ? 6.400 -1.338 -13.668 1.00 87.12 116 VAL A O 1
ATOM 912 N N . SER A 1 117 ? 8.634 -1.487 -13.761 1.00 87.44 117 SER A N 1
ATOM 913 C CA . SER A 1 117 ? 8.769 -1.027 -15.147 1.00 87.44 117 SER A CA 1
ATOM 914 C C . SER A 1 117 ? 9.350 -2.159 -15.998 1.00 87.44 117 SER A C 1
ATOM 916 O O . SER A 1 117 ? 10.572 -2.328 -16.040 1.00 87.44 117 SER A O 1
ATOM 918 N N . PRO A 1 118 ? 8.508 -3.005 -16.619 1.00 83.69 118 PRO A N 1
ATOM 919 C CA . PRO A 1 118 ? 8.995 -4.012 -17.548 1.00 83.69 118 PRO A CA 1
ATOM 920 C C . PRO A 1 118 ? 9.579 -3.328 -18.791 1.00 83.69 118 PRO A C 1
ATOM 922 O O . PRO A 1 118 ? 9.071 -2.306 -19.248 1.00 83.69 118 PRO A O 1
ATOM 925 N N . MET A 1 119 ? 10.644 -3.895 -19.358 1.00 88.38 119 MET A N 1
ATOM 926 C CA . MET A 1 119 ? 11.347 -3.313 -20.507 1.00 88.38 119 MET A CA 1
ATOM 927 C C . MET A 1 119 ? 10.381 -3.069 -21.683 1.00 88.38 119 MET A C 1
ATOM 929 O O . MET A 1 119 ? 9.804 -4.010 -22.221 1.00 88.38 119 MET A O 1
ATOM 933 N N . GLY A 1 120 ? 10.197 -1.801 -22.068 1.00 83.12 120 GLY A N 1
ATOM 934 C CA . GLY A 1 120 ? 9.305 -1.397 -23.164 1.00 83.12 120 GLY A CA 1
ATOM 935 C C . GLY A 1 120 ? 7.815 -1.292 -22.809 1.00 83.12 120 GLY A C 1
ATOM 936 O O . GLY A 1 120 ? 7.008 -1.054 -23.704 1.00 83.12 120 GLY A O 1
ATOM 937 N N . ALA A 1 121 ? 7.436 -1.441 -21.536 1.00 84.88 121 ALA A N 1
ATOM 938 C CA . ALA A 1 121 ? 6.063 -1.285 -21.061 1.00 84.88 121 ALA A CA 1
ATOM 939 C C . ALA A 1 121 ? 5.926 -0.101 -20.081 1.00 84.88 121 ALA A C 1
ATOM 941 O O . ALA A 1 121 ? 6.901 0.278 -19.430 1.00 84.88 121 ALA A O 1
ATOM 942 N N . PRO A 1 122 ? 4.723 0.489 -19.948 1.00 84.62 122 PRO A N 1
ATOM 943 C CA . PRO A 1 122 ? 4.452 1.487 -18.918 1.00 84.62 122 PRO A CA 1
ATOM 944 C C . PRO A 1 122 ? 4.693 0.938 -17.506 1.00 84.62 122 PRO A C 1
ATOM 946 O O . PRO A 1 122 ? 4.483 -0.252 -17.251 1.00 84.62 122 PRO A O 1
ATOM 949 N N . VAL A 1 123 ? 5.073 1.830 -16.586 1.00 87.06 123 VAL A N 1
ATOM 950 C CA . VAL A 1 123 ? 5.177 1.519 -15.155 1.00 87.06 123 VAL A CA 1
ATOM 951 C C . VAL A 1 123 ? 3.834 0.993 -14.652 1.00 87.06 123 VAL A C 1
ATOM 953 O O . VAL A 1 123 ? 2.777 1.550 -14.947 1.00 87.06 123 VAL A O 1
ATOM 956 N N . ARG A 1 124 ? 3.881 -0.104 -13.903 1.00 88.06 124 ARG A N 1
ATOM 957 C CA . ARG A 1 124 ? 2.734 -0.775 -13.292 1.00 88.06 124 ARG A CA 1
ATOM 958 C C . ARG A 1 124 ? 2.937 -0.824 -11.787 1.00 88.06 124 ARG A C 1
ATOM 960 O O . ARG A 1 124 ? 4.060 -0.999 -11.320 1.00 88.06 124 ARG A O 1
ATOM 967 N N . ILE A 1 125 ? 1.848 -0.701 -11.041 1.00 91.25 125 ILE A N 1
ATOM 968 C CA . ILE A 1 125 ? 1.865 -0.812 -9.585 1.00 91.25 125 ILE A CA 1
ATOM 969 C C . ILE A 1 125 ? 1.521 -2.254 -9.212 1.00 91.25 125 ILE A C 1
ATOM 971 O O . ILE A 1 125 ? 0.477 -2.767 -9.608 1.00 91.25 125 ILE A O 1
ATOM 975 N N . ASP A 1 126 ? 2.409 -2.907 -8.465 1.00 92.31 126 ASP A N 1
ATOM 976 C CA . ASP A 1 126 ? 2.150 -4.187 -7.809 1.00 92.31 126 ASP A CA 1
ATOM 977 C C . ASP A 1 126 ? 2.027 -3.970 -6.299 1.00 92.31 126 ASP A C 1
ATOM 979 O O . ASP A 1 126 ? 2.898 -3.364 -5.674 1.00 92.31 126 ASP A O 1
ATOM 983 N N . ILE A 1 127 ? 0.952 -4.469 -5.690 1.00 95.25 127 ILE A N 1
ATOM 984 C CA . ILE A 1 127 ? 0.785 -4.383 -4.237 1.00 95.25 127 ILE A CA 1
ATOM 985 C C . ILE A 1 127 ? 1.586 -5.517 -3.603 1.00 95.25 127 ILE A C 1
ATOM 987 O O . ILE A 1 127 ? 1.229 -6.693 -3.729 1.00 95.25 127 ILE A O 1
ATOM 991 N N . ARG A 1 128 ? 2.690 -5.171 -2.931 1.00 95.56 128 ARG A N 1
ATOM 992 C CA . ARG A 1 128 ? 3.541 -6.149 -2.244 1.00 95.56 128 ARG A CA 1
ATOM 993 C C . ARG A 1 128 ? 2.937 -6.566 -0.915 1.00 95.56 128 ARG A C 1
ATOM 995 O O . ARG A 1 128 ? 2.883 -7.756 -0.605 1.00 95.56 128 ARG A O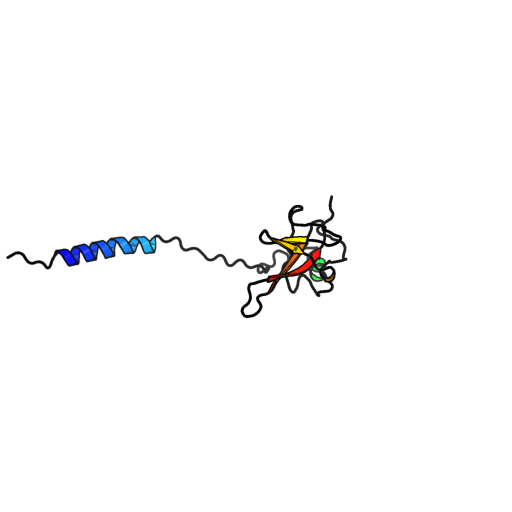 1
ATOM 1002 N N . CYS A 1 129 ? 2.497 -5.577 -0.147 1.00 96.75 129 CYS A N 1
ATOM 1003 C CA . CYS A 1 129 ? 1.817 -5.797 1.113 1.00 96.75 129 CYS A CA 1
ATOM 1004 C C . CYS A 1 129 ? 0.659 -4.825 1.306 1.00 96.75 129 CYS A C 1
ATOM 1006 O O . CYS A 1 129 ? 0.718 -3.665 0.894 1.00 96.75 129 CYS A O 1
ATOM 1008 N N . PHE A 1 130 ? -0.364 -5.301 1.999 1.00 96.62 130 PHE A N 1
ATOM 1009 C CA . PHE A 1 130 ? -1.510 -4.522 2.428 1.00 96.62 130 PHE A CA 1
ATOM 1010 C C . PHE A 1 130 ? -1.875 -4.916 3.854 1.00 96.62 130 PHE A C 1
ATOM 1012 O O . PHE A 1 130 ? -1.973 -6.100 4.169 1.00 96.62 130 PHE A O 1
ATOM 1019 N N . MET A 1 131 ? -2.078 -3.929 4.718 1.00 95.50 131 MET A N 1
ATOM 1020 C CA . MET A 1 131 ? -2.551 -4.143 6.079 1.00 95.50 131 MET A CA 1
ATOM 1021 C C . MET A 1 131 ? -3.844 -3.358 6.268 1.00 95.50 131 MET A C 1
ATOM 1023 O O . MET A 1 131 ? -3.794 -2.123 6.252 1.00 95.50 131 MET A O 1
ATOM 1027 N N . PRO A 1 132 ? -4.988 -4.036 6.455 1.00 93.94 132 PRO A N 1
ATOM 1028 C CA . PRO A 1 132 ? -6.238 -3.344 6.707 1.00 93.94 132 PRO A CA 1
ATOM 1029 C C . PRO A 1 132 ? -6.162 -2.583 8.034 1.00 93.94 132 PRO A C 1
ATOM 1031 O O . PRO A 1 132 ? -5.609 -3.062 9.030 1.00 93.94 132 PRO A O 1
ATOM 1034 N N . GLY A 1 133 ? -6.694 -1.367 8.031 1.00 88.12 133 GLY A N 1
ATOM 1035 C CA . GLY A 1 133 ? -6.948 -0.593 9.235 1.00 88.12 133 GLY A CA 1
ATOM 1036 C C . GLY A 1 133 ? -8.137 -1.149 10.005 1.00 88.12 133 GLY A C 1
ATOM 1037 O O . GLY A 1 133 ? -8.959 -1.902 9.476 1.00 88.12 133 GLY A O 1
ATOM 1038 N N . SER A 1 134 ? -8.241 -0.744 11.263 1.00 73.62 134 SER A N 1
ATOM 1039 C CA . SER A 1 134 ? -9.472 -0.940 12.015 1.00 73.62 134 SER A CA 1
ATOM 1040 C C . SER A 1 134 ? -10.489 0.074 11.492 1.00 73.62 134 SER A C 1
ATOM 1042 O O . SER A 1 134 ? -10.288 1.270 11.663 1.00 73.62 134 SER A O 1
ATOM 1044 N N . MET A 1 135 ? -11.553 -0.390 10.831 1.00 56.78 135 MET A N 1
ATOM 1045 C CA . MET A 1 135 ? -12.712 0.449 10.499 1.00 56.78 135 MET A CA 1
ATOM 1046 C C . MET A 1 135 ? -13.405 0.824 11.817 1.00 56.78 135 MET A C 1
ATOM 1048 O O . MET A 1 135 ? -14.233 0.056 12.306 1.00 56.78 135 MET A O 1
ATOM 1052 N N . THR A 1 136 ? -13.003 1.927 12.443 1.00 51.47 136 THR A N 1
ATOM 1053 C CA . THR A 1 136 ? -13.694 2.507 13.607 1.00 51.47 136 THR A CA 1
ATOM 1054 C C . THR A 1 136 ? -14.459 3.742 13.198 1.00 51.47 136 THR A C 1
ATOM 1056 O O . THR A 1 136 ? -13.816 4.603 12.559 1.00 51.47 136 THR A O 1
#

Secondary structure (DSSP, 8-state):
---TTHHHHHHHHHHHHHHHHHHHTS----------S-TT-TTTT-TTHHHHHH-EETTEESTTTS--EEPPGGGEEEETTEEEEEETTEEEEPPGGGB--S--SS-S-EEEEEEE--TTS--EEEEEEEE-----

Radius of gyration: 27.01 Å; Cα contacts (8 Å, |Δi|>4): 169; chains: 1; bounding box: 43×74×69 Å

pLDDT: mean 80.8, std 16.07, range [37.56, 97.19]

Solvent-accessible surface area (backbone atoms only — not comparable to full-atom values): 8475 Å² total; per-residue (Å²): 141,81,82,88,73,66,60,64,58,54,50,51,48,50,54,54,67,60,52,57,61,59,66,72,68,53,80,78,79,75,80,76,77,82,68,86,63,73,84,83,46,84,57,74,81,40,90,59,42,71,58,50,69,65,37,50,24,77,74,38,63,34,59,87,77,23,63,76,44,78,51,58,82,87,33,42,51,80,56,97,92,37,44,31,36,50,56,96,90,38,81,42,79,46,53,78,50,12,46,41,84,69,84,64,88,81,47,56,26,34,38,17,56,37,81,45,64,54,93,98,50,75,74,41,82,42,61,43,24,35,34,74,38,66,92,122

Mean predicted aligned error: 12.89 Å

Foldseek 3Di:
DDDPPPPVVVVVVVVVVVVVVVVVPPPPPPPPPPDLDPPVCPCVPPPCVVVLQPWAFLLGRQVVQFRKDFDDPVQWDDDPNWIWGQDPNDIDTADPRQETPDDDPPLTKMWTWDFDDDVPDDTDTDTNHIYHHPPD

Sequence (136 aa):
MIAPEESGIRDWMIFVASILPLVLASPTLTLHKAAARDLEGRYANSPLKPWFDSLRSGKGPCCSDADGTALADVDWETKGGHYRVRIEGQWWDVPDDAVIKEPNRVGRTMVWPVYVSPMGAPVRIDIRCFMPGSMT

Nearest PDB structures (foldseek):
  1b3q-assembly1_A  TM=4.807E-01  e=4.423E-02  Thermotoga maritima
  3ja6-assembly1_E  TM=4.837E-01  e=1.057E-01  Escherichia coli
  8skj-assembly3_D  TM=2.874E-01  e=9.914E+00  Camelidae